Protein AF-A0A3P8UMI6-F1 (afdb_monomer_lite)

pLDDT: mean 83.31, std 20.4, range [35.06, 98.38]

Foldseek 3Di:
DDDDDDDDDDPDDDDPDDPDDDDPDPDPVVVVVDDDCPVVVVQVVLLVQQCPPDDCLNPDSVNVVVVSVVVVVCVVVVVVVVVVVVLVVLLVLLQVLQVVVPHGSVLLVVLCVQLVNPDDSVVLSVCSPPPVPVNNVSSVSSVLSVVLVVVCVPDPNPDRPDPSNDDDDDD

Sequence (171 aa):
MGNQQINNRSRCARIWDRHESSMVFLTLPCWIRSRGPDRYWKVQELLKHARHFRGRKNRCYSLAVRAVRRAFVYATRGRTLKKRNMRKLWITRIAAASREHGMTYPALIHNLIKSSVQLNRKVISQLAITEPRTFLSLTKLARARQQEGLQAALGDGKEPPGVFSRIVVKQ

Structure (mmCIF, N/CA/C/O backbone):
data_AF-A0A3P8UMI6-F1
#
_entry.id   AF-A0A3P8UMI6-F1
#
loop_
_atom_site.group_PDB
_atom_site.id
_atom_site.type_symbol
_atom_site.label_atom_id
_atom_site.label_alt_id
_atom_site.label_comp_id
_atom_site.label_asym_id
_atom_site.label_entity_id
_atom_site.label_seq_id
_atom_site.pdbx_PDB_ins_code
_atom_site.Cartn_x
_atom_site.Cartn_y
_atom_site.Cartn_z
_atom_site.occupancy
_atom_site.B_iso_or_equiv
_atom_site.auth_seq_id
_atom_site.auth_comp_id
_atom_site.auth_asym_id
_atom_site.auth_atom_id
_atom_site.pdbx_PDB_model_num
ATOM 1 N N . MET A 1 1 ? -8.330 -32.216 -74.631 1.00 36.28 1 MET A N 1
ATOM 2 C CA . MET A 1 1 ? -7.093 -32.608 -73.920 1.00 36.28 1 MET A CA 1
ATOM 3 C C . MET A 1 1 ? -6.577 -31.397 -73.162 1.00 36.28 1 MET A C 1
ATOM 5 O O . MET A 1 1 ? -6.586 -30.321 -73.738 1.00 36.28 1 MET A O 1
ATOM 9 N N . GLY A 1 2 ? -6.156 -31.566 -71.907 1.00 37.25 2 GLY A N 1
ATOM 10 C CA . GLY A 1 2 ? -5.458 -30.521 -71.145 1.00 37.25 2 GLY A CA 1
ATOM 11 C C . GLY A 1 2 ? -6.295 -29.839 -70.067 1.00 37.25 2 GLY A C 1
ATOM 12 O O . GLY A 1 2 ? -6.558 -28.647 -70.145 1.00 37.25 2 GLY A O 1
ATOM 13 N N . ASN A 1 3 ? -6.708 -30.620 -69.069 1.00 35.06 3 ASN A N 1
ATOM 14 C CA . ASN A 1 3 ? -7.315 -30.139 -67.834 1.00 35.06 3 ASN A CA 1
ATOM 15 C C . ASN A 1 3 ? -6.225 -29.567 -66.910 1.00 35.06 3 ASN A C 1
ATOM 17 O O . ASN A 1 3 ? -5.127 -30.122 -66.829 1.00 35.06 3 ASN A O 1
ATOM 21 N N . GLN A 1 4 ? -6.538 -28.481 -66.208 1.00 41.16 4 GLN A N 1
ATOM 22 C CA . GLN A 1 4 ? -5.705 -27.945 -65.136 1.00 41.16 4 GLN A CA 1
ATOM 23 C C . GLN A 1 4 ? -5.608 -28.955 -63.986 1.00 41.16 4 GLN A C 1
ATOM 25 O O . GLN A 1 4 ? -6.614 -29.539 -63.583 1.00 41.16 4 GLN A O 1
ATOM 30 N N . GLN A 1 5 ? -4.422 -29.085 -63.391 1.00 35.97 5 GLN A N 1
ATOM 31 C CA . GLN A 1 5 ? -4.286 -29.591 -62.030 1.00 35.97 5 GLN A CA 1
ATOM 32 C C . GLN A 1 5 ? -3.385 -28.685 -61.195 1.00 35.97 5 GLN A C 1
ATOM 34 O O . GLN A 1 5 ? -2.321 -28.224 -61.601 1.00 35.97 5 GLN A O 1
ATOM 39 N N . ILE A 1 6 ? -3.917 -28.431 -60.012 1.00 38.94 6 ILE A N 1
ATOM 40 C CA . ILE A 1 6 ? -3.445 -27.599 -58.923 1.00 38.94 6 ILE A CA 1
ATOM 41 C C . ILE A 1 6 ? -2.498 -28.419 -58.022 1.00 38.94 6 ILE A C 1
ATOM 43 O O . ILE A 1 6 ? -2.668 -29.624 -57.872 1.00 38.94 6 ILE A O 1
ATOM 47 N N . ASN A 1 7 ? -1.620 -27.689 -57.323 1.00 35.84 7 ASN A N 1
ATOM 48 C CA . ASN A 1 7 ? -1.076 -27.926 -55.975 1.00 35.84 7 ASN A CA 1
ATOM 49 C C . ASN A 1 7 ? 0.345 -28.487 -55.755 1.00 35.84 7 ASN A C 1
ATOM 51 O O . ASN A 1 7 ? 0.641 -29.655 -55.960 1.00 35.84 7 ASN A O 1
ATOM 55 N N . ASN A 1 8 ? 1.122 -27.618 -55.087 1.00 43.69 8 ASN A N 1
ATOM 56 C CA . ASN A 1 8 ? 1.872 -27.842 -53.846 1.00 43.69 8 ASN A CA 1
ATOM 57 C C . ASN A 1 8 ? 2.844 -29.026 -53.764 1.00 43.69 8 ASN A C 1
ATOM 59 O O . ASN A 1 8 ? 2.436 -30.155 -53.513 1.00 43.69 8 ASN A O 1
ATOM 63 N N . ARG A 1 9 ? 4.137 -28.699 -53.647 1.00 37.28 9 ARG A N 1
ATOM 64 C CA . ARG A 1 9 ? 4.967 -28.918 -52.439 1.00 37.28 9 ARG A CA 1
ATOM 65 C C . ARG A 1 9 ? 6.413 -28.515 -52.736 1.00 37.28 9 ARG A C 1
ATOM 67 O O . ARG A 1 9 ? 6.832 -28.535 -53.883 1.00 37.28 9 ARG A O 1
ATOM 74 N N . SER A 1 10 ? 7.164 -28.204 -51.677 1.00 37.56 10 SER A N 1
ATOM 75 C CA . SER A 1 10 ? 8.628 -28.008 -51.621 1.00 37.56 10 SER A CA 1
ATOM 76 C C . SER A 1 10 ? 9.208 -26.597 -51.855 1.00 37.56 10 SER A C 1
ATOM 78 O O . SER A 1 10 ? 10.184 -26.402 -52.568 1.00 37.56 10 SER A O 1
ATOM 80 N N . ARG A 1 11 ? 8.709 -25.601 -51.105 1.00 39.22 11 ARG A N 1
ATOM 81 C CA . ARG A 1 11 ? 9.565 -24.509 -50.584 1.00 39.22 11 ARG A CA 1
ATOM 82 C C . ARG A 1 11 ? 10.071 -24.872 -49.184 1.00 39.22 11 ARG A C 1
ATOM 84 O O . ARG A 1 11 ? 9.660 -24.289 -48.192 1.00 39.22 11 ARG A O 1
ATOM 91 N N . CYS A 1 12 ? 10.948 -25.863 -49.112 1.00 40.78 12 CYS A N 1
ATOM 92 C CA . CYS A 1 12 ? 11.802 -26.128 -47.958 1.00 40.78 12 CYS A CA 1
ATOM 93 C C . CYS A 1 12 ? 13.152 -26.581 -48.516 1.00 40.78 12 CYS A C 1
ATOM 95 O O . CYS A 1 12 ? 13.178 -27.351 -49.467 1.00 40.78 12 CYS A O 1
ATOM 97 N N . ALA A 1 13 ? 14.239 -26.095 -47.917 1.00 42.12 13 ALA A N 1
ATOM 98 C CA . ALA A 1 13 ? 15.636 -26.382 -48.257 1.00 42.12 13 ALA A CA 1
ATOM 99 C C . ALA A 1 13 ? 16.184 -25.698 -49.525 1.00 42.12 13 ALA A C 1
ATOM 101 O O . ALA A 1 13 ? 16.327 -26.317 -50.574 1.00 42.12 13 ALA A O 1
ATOM 102 N N . ARG A 1 14 ? 16.554 -24.411 -49.404 1.00 40.97 14 ARG A N 1
ATOM 103 C CA . ARG A 1 14 ? 17.726 -23.834 -50.103 1.00 40.97 14 ARG A 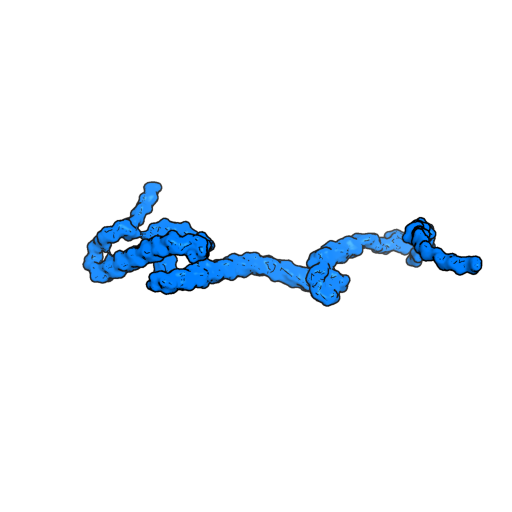CA 1
ATOM 104 C C . ARG A 1 14 ? 18.070 -22.418 -49.616 1.00 40.97 14 ARG A C 1
ATOM 106 O O . ARG A 1 14 ? 18.101 -21.479 -50.395 1.00 40.97 14 ARG A O 1
ATOM 113 N N . ILE A 1 15 ? 18.298 -22.237 -48.314 1.00 40.66 15 ILE A N 1
ATOM 114 C CA . ILE A 1 15 ? 18.941 -21.014 -47.786 1.00 40.66 15 ILE A CA 1
ATOM 115 C C . ILE A 1 15 ? 19.819 -21.397 -46.589 1.00 40.66 15 ILE A C 1
ATOM 117 O O . ILE A 1 15 ? 19.571 -20.959 -45.478 1.00 40.66 15 ILE A O 1
ATOM 121 N N . TRP A 1 16 ? 20.796 -22.274 -46.806 1.00 42.22 16 TRP A N 1
ATOM 122 C CA . TRP A 1 16 ? 21.961 -22.448 -45.931 1.00 42.22 16 TRP A CA 1
ATOM 123 C C . TRP A 1 16 ? 23.079 -23.039 -46.783 1.00 42.22 16 TRP A C 1
ATOM 125 O O . TRP A 1 16 ? 23.267 -24.242 -46.794 1.00 42.22 16 TRP A O 1
ATOM 135 N N . ASP A 1 17 ? 23.704 -22.185 -47.592 1.00 42.91 17 ASP A N 1
ATOM 136 C CA . ASP A 1 17 ? 25.112 -22.311 -47.981 1.00 42.91 17 ASP A CA 1
ATOM 137 C C . ASP A 1 17 ? 25.517 -21.074 -48.784 1.00 42.91 17 ASP A C 1
ATOM 139 O O . ASP A 1 17 ? 25.374 -20.979 -50.003 1.00 42.91 17 ASP A O 1
ATOM 143 N N . ARG A 1 18 ? 25.964 -20.059 -48.047 1.00 37.19 18 ARG A N 1
ATOM 144 C CA . ARG A 1 18 ? 26.841 -19.009 -48.568 1.00 37.19 18 ARG A CA 1
ATOM 145 C C . ARG A 1 18 ? 27.688 -18.501 -47.415 1.00 37.19 18 ARG A C 1
ATOM 147 O O . ARG A 1 18 ? 27.505 -17.400 -46.904 1.00 37.19 18 ARG A O 1
ATOM 154 N N . HIS A 1 19 ? 28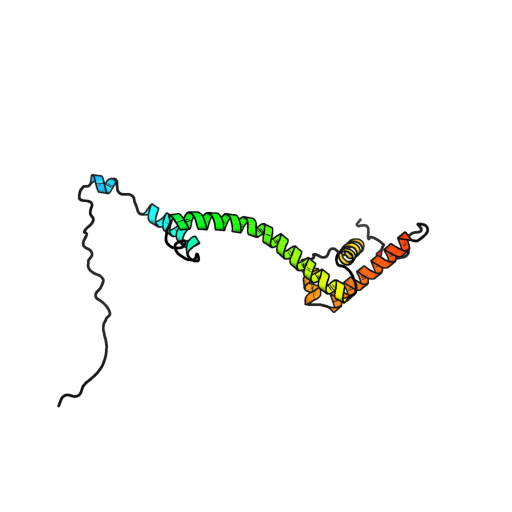.557 -19.389 -46.956 1.00 48.81 19 HIS A N 1
ATOM 155 C CA . HIS A 1 19 ? 29.607 -19.084 -46.006 1.00 48.81 19 HIS A CA 1
ATOM 156 C C . HIS A 1 19 ? 30.840 -18.655 -46.808 1.00 48.81 19 HIS A C 1
ATOM 158 O O . HIS A 1 19 ? 31.745 -19.444 -47.027 1.00 48.81 19 HIS A O 1
ATOM 164 N N . GLU A 1 20 ? 30.860 -17.412 -47.290 1.00 41.72 20 GLU A N 1
ATOM 165 C CA . GLU A 1 20 ? 32.070 -16.822 -47.872 1.00 41.72 20 GLU A CA 1
ATOM 166 C C . GLU A 1 20 ? 32.122 -15.326 -47.555 1.00 41.72 20 GLU A C 1
ATOM 168 O O . GLU A 1 20 ? 31.503 -14.472 -48.184 1.00 41.72 20 GLU A O 1
ATOM 173 N N . SER A 1 21 ? 32.800 -15.067 -46.439 1.00 48.53 21 SER A N 1
ATOM 174 C CA . SER A 1 21 ? 33.667 -13.930 -46.154 1.00 48.53 21 SER A CA 1
ATOM 175 C C . SER A 1 21 ? 33.694 -12.783 -47.170 1.00 48.53 21 SER A C 1
ATOM 177 O O . SER A 1 21 ? 34.419 -12.815 -48.156 1.00 48.53 21 SER A O 1
ATOM 179 N N . SER A 1 22 ? 33.076 -11.665 -46.795 1.00 39.53 22 SER A N 1
ATOM 180 C CA . SER A 1 22 ? 33.559 -10.335 -47.177 1.00 39.53 22 SER A CA 1
ATOM 181 C C . SER A 1 22 ? 33.610 -9.448 -45.929 1.00 39.53 22 SER A C 1
ATOM 183 O O . SER A 1 22 ? 32.806 -8.534 -45.736 1.00 39.53 22 SER A O 1
ATOM 185 N N . MET A 1 23 ? 34.526 -9.783 -45.016 1.00 45.00 23 MET A N 1
ATOM 186 C CA . MET A 1 23 ? 34.888 -8.930 -43.884 1.00 45.00 23 MET A CA 1
ATOM 187 C C . MET A 1 23 ? 35.864 -7.857 -44.363 1.00 45.00 23 MET A C 1
ATOM 189 O O . MET A 1 23 ? 36.957 -8.148 -44.838 1.00 45.00 23 MET A O 1
ATOM 193 N N . VAL A 1 24 ? 35.468 -6.600 -44.192 1.00 54.56 24 VAL A N 1
ATOM 194 C CA . VAL A 1 24 ? 36.292 -5.405 -44.394 1.00 54.56 24 VAL A CA 1
ATOM 195 C C . VAL A 1 24 ? 37.361 -5.332 -43.289 1.00 54.56 24 VAL A C 1
ATOM 197 O O . VAL A 1 24 ? 37.225 -4.557 -42.352 1.00 54.56 24 VAL A O 1
ATOM 200 N N . PHE A 1 25 ? 38.388 -6.184 -43.344 1.00 47.31 25 PHE A N 1
ATOM 201 C CA . PHE A 1 25 ? 39.564 -6.166 -42.458 1.00 47.31 25 PHE A CA 1
ATOM 202 C C . PHE A 1 25 ? 40.757 -6.799 -43.194 1.00 47.31 25 PHE A C 1
ATOM 204 O O . PHE A 1 25 ? 41.047 -7.977 -43.037 1.00 47.31 25 PHE A O 1
ATOM 211 N N . LEU A 1 26 ? 41.438 -6.025 -44.041 1.00 59.16 26 LEU A N 1
ATOM 212 C CA . LEU A 1 26 ? 42.460 -6.551 -44.960 1.00 59.16 26 LEU A CA 1
ATOM 213 C C . LEU A 1 26 ? 43.888 -6.626 -44.368 1.00 59.16 26 LEU A C 1
ATOM 215 O O . LEU A 1 26 ? 44.824 -6.916 -45.103 1.00 59.16 26 LEU A O 1
ATOM 219 N N . THR A 1 27 ? 44.099 -6.396 -43.060 1.00 61.12 27 THR A N 1
ATOM 220 C CA . THR A 1 27 ? 45.427 -6.541 -42.416 1.00 61.12 27 THR A CA 1
ATOM 221 C C . THR A 1 27 ? 45.357 -7.156 -41.001 1.00 61.12 27 THR A C 1
ATOM 223 O O . THR A 1 27 ? 44.510 -6.777 -40.186 1.00 61.12 27 THR A O 1
ATOM 226 N N . LEU A 1 28 ? 46.283 -8.082 -40.681 1.00 62.94 28 LEU A N 1
ATOM 227 C CA . LEU A 1 28 ? 46.437 -8.764 -39.371 1.00 62.94 28 LEU A CA 1
ATOM 228 C C . LEU A 1 28 ? 46.419 -7.814 -38.144 1.00 62.94 28 LEU A C 1
ATOM 230 O O . LEU A 1 28 ? 45.756 -8.129 -37.152 1.00 62.94 28 LEU A O 1
ATOM 234 N N . PRO A 1 29 ? 47.063 -6.627 -38.187 1.00 67.62 29 PRO A N 1
ATOM 235 C CA . PRO A 1 29 ? 47.030 -5.659 -37.089 1.00 67.62 29 PRO A CA 1
ATOM 236 C C . PRO A 1 29 ? 45.630 -5.098 -36.799 1.00 67.62 29 PRO A C 1
ATOM 238 O O . PRO A 1 29 ? 45.311 -4.794 -35.649 1.00 67.62 29 PRO A O 1
ATOM 241 N N . CYS A 1 30 ? 44.771 -4.969 -37.817 1.00 61.47 30 CYS A N 1
ATOM 242 C CA . CYS A 1 30 ? 43.401 -4.490 -37.629 1.00 61.47 30 CYS A CA 1
ATOM 243 C C . CYS A 1 30 ? 42.492 -5.573 -37.019 1.00 61.47 30 CYS A C 1
ATOM 245 O O . CYS A 1 30 ? 41.607 -5.240 -36.231 1.00 61.47 30 CYS A O 1
ATOM 247 N N . TRP A 1 31 ? 42.741 -6.856 -37.308 1.00 58.28 31 TRP A N 1
ATOM 248 C CA . TRP A 1 31 ? 42.029 -7.977 -36.680 1.00 58.28 31 TRP A CA 1
ATOM 249 C C . TRP A 1 31 ? 42.364 -8.102 -35.185 1.00 58.28 31 TRP A C 1
ATOM 251 O O . TRP A 1 31 ? 41.452 -8.180 -34.360 1.00 58.28 31 TRP A O 1
ATOM 261 N N . ILE A 1 32 ? 43.645 -7.966 -34.818 1.00 70.06 32 ILE A N 1
ATOM 262 C CA . ILE A 1 32 ? 44.116 -7.962 -33.417 1.00 70.06 32 ILE A CA 1
ATOM 263 C C . ILE A 1 32 ? 43.537 -6.776 -32.616 1.00 70.06 32 ILE A C 1
ATOM 265 O O . ILE A 1 32 ? 43.337 -6.876 -31.407 1.00 70.06 32 ILE A O 1
ATOM 269 N N . ARG A 1 33 ? 43.203 -5.655 -33.275 1.00 68.75 33 ARG A N 1
ATOM 270 C CA . ARG A 1 33 ? 42.624 -4.452 -32.640 1.00 68.75 33 ARG A CA 1
ATOM 271 C C . ARG A 1 33 ? 41.089 -4.390 -32.688 1.00 68.75 33 ARG A C 1
ATOM 273 O O . ARG A 1 33 ? 40.501 -3.384 -32.275 1.00 68.75 33 ARG A O 1
ATOM 280 N N . SER A 1 34 ? 40.424 -5.416 -33.217 1.00 69.44 34 SER A N 1
ATOM 281 C CA . SER A 1 34 ? 38.967 -5.426 -33.365 1.00 69.44 34 SER A CA 1
ATOM 282 C C . SER A 1 34 ? 38.264 -5.551 -32.002 1.00 69.44 34 SER A C 1
ATOM 284 O O . SER A 1 34 ? 38.669 -6.305 -31.121 1.00 69.44 34 SER A O 1
ATOM 286 N N . ARG A 1 35 ? 37.207 -4.757 -31.779 1.00 69.38 35 ARG A N 1
ATOM 287 C CA . ARG A 1 35 ? 36.401 -4.840 -30.548 1.00 69.38 35 ARG A CA 1
ATOM 288 C C . ARG A 1 35 ? 35.490 -6.070 -30.640 1.00 69.38 35 ARG A C 1
ATOM 290 O O . ARG A 1 35 ? 34.679 -6.132 -31.559 1.00 69.38 35 ARG A O 1
ATOM 297 N N . GLY A 1 36 ? 35.603 -7.000 -29.689 1.00 80.50 36 GLY A N 1
ATOM 298 C CA . GLY A 1 36 ? 34.791 -8.223 -29.619 1.00 80.50 36 GLY A CA 1
ATOM 299 C C . GLY A 1 36 ? 33.285 -7.997 -29.365 1.00 80.50 36 GLY A C 1
ATOM 300 O O . GLY A 1 36 ? 32.825 -6.855 -29.222 1.00 80.50 36 GLY A O 1
ATOM 301 N N . PRO A 1 37 ? 32.486 -9.081 -29.272 1.00 87.06 37 PRO A N 1
ATOM 302 C CA . PRO A 1 37 ? 31.025 -9.021 -29.160 1.00 87.06 37 PRO A CA 1
ATOM 303 C C . PRO A 1 37 ? 30.515 -8.542 -27.788 1.00 87.06 37 PRO A C 1
ATOM 305 O O . PRO A 1 37 ? 29.309 -8.377 -27.607 1.00 87.06 37 PRO A O 1
ATOM 308 N N . ASP A 1 38 ? 31.387 -8.260 -26.820 1.00 89.38 38 ASP A N 1
ATOM 309 C CA . ASP A 1 38 ? 31.014 -7.880 -25.446 1.00 89.38 38 ASP A CA 1
ATOM 310 C C . ASP A 1 38 ? 30.053 -6.689 -25.384 1.00 89.38 38 ASP A C 1
ATOM 312 O O . ASP A 1 38 ? 29.141 -6.632 -24.555 1.00 89.38 38 ASP A O 1
ATOM 316 N N . ARG A 1 39 ? 30.227 -5.719 -26.291 1.00 90.19 39 ARG A N 1
ATOM 317 C CA . ARG A 1 39 ? 29.326 -4.564 -26.391 1.00 90.19 39 ARG A CA 1
ATOM 318 C C . ARG A 1 39 ? 27.908 -4.994 -26.758 1.00 90.19 39 ARG A C 1
ATOM 320 O O . ARG A 1 39 ? 26.959 -4.443 -26.206 1.00 90.19 39 ARG A O 1
ATOM 327 N N . TYR A 1 40 ? 27.769 -5.938 -27.685 1.00 91.88 40 TYR A N 1
ATOM 328 C CA . TYR A 1 40 ? 26.470 -6.421 -28.142 1.00 91.88 40 TYR A CA 1
ATOM 329 C C . TYR A 1 40 ? 25.693 -7.052 -26.983 1.00 91.88 40 TYR A C 1
ATOM 331 O O . TYR A 1 40 ? 24.551 -6.666 -26.733 1.00 91.88 40 TYR A O 1
ATOM 339 N N . TRP A 1 41 ? 26.337 -7.927 -26.206 1.00 95.25 41 TRP A N 1
ATOM 340 C CA . TRP A 1 41 ? 25.710 -8.583 -25.056 1.00 95.25 41 TRP A CA 1
ATOM 341 C C . TRP A 1 41 ? 25.281 -7.592 -23.966 1.00 95.25 41 TRP A C 1
ATOM 343 O O . TRP A 1 41 ? 24.152 -7.685 -23.485 1.00 95.25 41 TRP A O 1
ATOM 353 N N . LYS A 1 42 ? 26.108 -6.580 -23.654 1.00 94.81 42 LYS A N 1
ATOM 354 C CA . LYS A 1 42 ? 25.758 -5.500 -22.703 1.00 94.81 42 LYS A CA 1
ATOM 355 C C . LYS A 1 42 ? 24.556 -4.672 -23.168 1.00 94.81 42 LYS A C 1
ATOM 357 O O . LYS A 1 42 ? 23.677 -4.329 -22.377 1.00 94.81 42 LYS A O 1
ATOM 362 N N . VAL A 1 43 ? 24.498 -4.344 -24.461 1.00 95.81 43 VAL A N 1
ATOM 363 C CA . VAL A 1 43 ? 23.350 -3.635 -25.049 1.00 95.81 43 VAL A CA 1
ATOM 364 C C . VAL A 1 43 ? 22.098 -4.508 -24.980 1.00 95.81 43 VAL A C 1
ATOM 366 O O . VAL A 1 43 ? 21.039 -4.023 -24.580 1.00 95.81 43 VAL A O 1
ATOM 369 N N . GLN A 1 44 ? 22.219 -5.792 -25.315 1.00 96.38 44 GLN A N 1
ATOM 370 C CA . GLN A 1 44 ? 21.099 -6.724 -25.323 1.00 96.38 44 GLN A CA 1
ATOM 371 C C . GLN A 1 44 ? 20.552 -6.979 -23.916 1.00 96.38 44 GLN A C 1
ATOM 373 O O . GLN A 1 44 ? 19.337 -7.014 -23.739 1.00 96.38 44 GLN A O 1
ATOM 378 N N . GLU A 1 45 ? 21.412 -7.093 -22.903 1.00 97.06 45 GLU A N 1
ATOM 379 C CA . GLU A 1 45 ? 21.010 -7.179 -21.494 1.00 97.06 45 GLU A CA 1
ATOM 380 C C . GLU A 1 45 ? 20.148 -5.980 -21.079 1.00 97.06 45 GLU A C 1
ATOM 382 O O . GLU A 1 45 ? 19.048 -6.147 -20.549 1.00 97.06 45 GLU A O 1
ATOM 387 N N . LEU A 1 46 ? 20.582 -4.764 -21.411 1.00 96.94 46 LEU A N 1
ATOM 388 C CA . LEU A 1 46 ? 19.816 -3.560 -21.101 1.00 96.94 46 LEU A CA 1
ATOM 389 C C . LEU A 1 46 ? 18.487 -3.503 -21.870 1.00 96.94 46 LEU A C 1
ATOM 391 O O . LEU A 1 46 ? 17.455 -3.119 -21.310 1.00 96.94 46 LEU A O 1
ATOM 395 N N . LEU A 1 47 ? 18.487 -3.899 -23.146 1.00 97.00 47 LEU A N 1
ATOM 396 C CA . LEU A 1 47 ? 17.280 -3.923 -23.973 1.00 97.00 47 LEU A CA 1
ATOM 397 C C . LEU A 1 47 ? 16.268 -4.983 -23.514 1.00 97.00 47 LEU A C 1
ATOM 399 O O . LEU A 1 47 ? 15.066 -4.742 -23.652 1.00 97.00 47 LEU A O 1
ATOM 403 N N . LYS A 1 48 ? 16.701 -6.085 -22.880 1.00 97.38 48 LYS A N 1
ATOM 404 C CA . LYS A 1 48 ? 15.785 -7.050 -22.235 1.00 97.38 48 LYS A CA 1
ATOM 405 C C . LYS A 1 48 ? 14.887 -6.354 -21.209 1.00 97.38 48 LYS A C 1
ATOM 407 O O . LYS A 1 48 ? 13.678 -6.572 -21.217 1.00 97.38 48 LYS A O 1
ATOM 412 N N . HIS A 1 49 ? 15.438 -5.453 -20.393 1.00 97.00 49 HIS A N 1
ATOM 413 C CA . HIS A 1 49 ? 14.655 -4.669 -19.429 1.00 97.00 49 HIS A CA 1
ATOM 414 C C . HIS A 1 49 ? 13.767 -3.601 -20.085 1.00 97.00 49 HIS A C 1
ATOM 416 O O . HIS A 1 49 ? 12.734 -3.227 -19.530 1.00 97.00 49 HIS A O 1
ATOM 422 N N . ALA A 1 50 ? 14.151 -3.104 -21.262 1.00 97.50 50 ALA A N 1
ATOM 423 C CA . ALA A 1 50 ? 13.447 -2.038 -21.971 1.00 97.50 50 ALA A CA 1
ATOM 424 C C . ALA A 1 50 ? 12.373 -2.531 -22.959 1.00 97.50 50 ALA A C 1
ATOM 426 O O . ALA A 1 50 ? 11.648 -1.706 -23.519 1.00 97.50 50 ALA A O 1
ATOM 427 N N . ARG A 1 51 ? 12.248 -3.847 -23.184 1.00 96.25 51 ARG A N 1
ATOM 428 C CA . ARG A 1 51 ? 11.410 -4.449 -24.240 1.00 96.25 51 ARG A CA 1
ATOM 429 C C . ARG A 1 51 ? 9.955 -3.966 -24.232 1.00 96.25 51 ARG A C 1
ATOM 431 O O . ARG A 1 51 ? 9.391 -3.702 -25.290 1.00 96.25 51 ARG A O 1
ATOM 438 N N . HIS A 1 52 ? 9.368 -3.805 -23.048 1.00 96.94 52 HIS A N 1
ATOM 439 C CA . HIS A 1 52 ? 7.971 -3.386 -22.879 1.00 96.94 52 HIS A CA 1
ATOM 440 C C . HIS A 1 52 ? 7.766 -1.863 -22.936 1.00 96.94 52 HIS A C 1
ATOM 442 O O . HIS A 1 52 ? 6.641 -1.384 -22.795 1.00 96.94 52 HIS A O 1
ATOM 448 N N . PHE A 1 53 ? 8.825 -1.068 -23.121 1.00 97.50 53 PHE A N 1
ATOM 449 C CA . PHE A 1 53 ? 8.681 0.379 -23.243 1.00 97.50 53 PHE A CA 1
ATOM 450 C C . PHE A 1 53 ? 8.083 0.786 -24.589 1.00 97.50 53 PHE A C 1
ATOM 452 O O . PHE A 1 53 ? 8.321 0.183 -25.632 1.00 97.50 53 PHE A O 1
ATOM 459 N N . ARG A 1 54 ? 7.325 1.882 -24.573 1.00 97.06 54 ARG A N 1
ATOM 460 C CA . ARG A 1 54 ? 6.695 2.441 -25.771 1.00 97.06 54 ARG A CA 1
ATOM 461 C C . ARG A 1 54 ? 7.694 3.250 -26.615 1.00 97.06 54 ARG A C 1
ATOM 463 O O . ARG A 1 54 ? 8.542 3.976 -26.085 1.00 97.06 54 ARG A O 1
ATOM 470 N N . GLY A 1 55 ? 7.535 3.196 -27.939 1.00 96.88 55 GLY A N 1
ATOM 471 C CA . GLY A 1 55 ? 8.216 4.078 -28.894 1.00 96.88 55 GLY A CA 1
ATOM 472 C C . GLY A 1 55 ? 9.635 3.633 -29.255 1.00 96.88 55 GLY A C 1
ATOM 473 O O . GLY A 1 55 ? 9.848 2.485 -29.629 1.00 96.88 55 GLY A O 1
ATOM 474 N N . ARG A 1 56 ? 10.604 4.560 -29.204 1.00 97.19 56 ARG A N 1
ATOM 475 C CA . ARG A 1 56 ? 12.031 4.289 -29.493 1.00 97.19 56 ARG A CA 1
ATOM 476 C C . ARG A 1 56 ? 12.824 3.824 -28.264 1.00 97.19 56 ARG A C 1
ATOM 478 O O . ARG A 1 56 ? 13.952 3.362 -28.398 1.00 97.19 56 ARG A O 1
ATOM 485 N N . LYS A 1 57 ? 12.242 3.920 -27.064 1.00 97.25 57 LYS A N 1
ATOM 486 C CA . LYS A 1 57 ? 12.896 3.570 -25.788 1.00 97.25 57 LYS A CA 1
ATOM 487 C C . LYS A 1 57 ? 13.145 2.066 -25.619 1.00 97.25 57 LYS A C 1
ATOM 489 O O . LYS A 1 57 ? 13.951 1.706 -24.776 1.00 97.25 57 LYS A O 1
ATOM 494 N N . ASN A 1 58 ? 12.474 1.218 -26.402 1.00 96.25 58 ASN A N 1
ATOM 495 C CA . ASN A 1 58 ? 12.670 -0.236 -26.416 1.00 96.25 58 ASN A CA 1
ATOM 496 C C . ASN A 1 58 ? 13.698 -0.722 -27.453 1.00 96.25 58 ASN A C 1
ATOM 498 O O . ASN A 1 58 ? 14.005 -1.907 -27.479 1.00 96.25 58 ASN A O 1
ATOM 502 N N . ARG A 1 59 ? 14.196 0.170 -28.321 1.00 94.44 59 ARG A N 1
ATOM 503 C CA . ARG A 1 59 ? 15.081 -0.164 -29.452 1.00 94.44 59 ARG A CA 1
ATOM 504 C C . ARG A 1 59 ? 16.395 0.613 -29.415 1.00 94.44 59 ARG A C 1
ATOM 506 O O . ARG A 1 59 ? 17.459 0.042 -29.606 1.00 94.44 59 ARG A O 1
ATOM 513 N N . CYS A 1 60 ? 16.348 1.918 -29.145 1.00 96.88 60 CYS A N 1
ATOM 514 C CA . CYS A 1 60 ? 17.535 2.771 -29.140 1.00 96.88 60 CYS A CA 1
ATOM 515 C C . CYS A 1 60 ? 18.241 2.729 -27.775 1.00 96.88 60 CYS A C 1
ATOM 517 O O . CYS A 1 60 ? 17.691 3.230 -26.790 1.00 96.88 60 CYS A O 1
ATOM 519 N N . TYR A 1 61 ? 19.480 2.223 -27.728 1.00 96.31 61 TYR A N 1
ATOM 520 C CA . TYR A 1 61 ? 20.268 2.060 -26.494 1.00 96.31 61 TYR A CA 1
ATOM 521 C C . TYR A 1 61 ? 20.350 3.339 -25.641 1.00 96.31 61 TYR A C 1
ATOM 523 O O . TYR A 1 61 ? 20.005 3.318 -24.461 1.00 96.31 61 TYR A O 1
ATOM 531 N N . SER A 1 62 ? 20.702 4.486 -26.233 1.00 97.00 62 SER A N 1
ATOM 532 C CA . SER A 1 62 ? 20.853 5.757 -25.501 1.00 97.00 62 SER A CA 1
ATOM 533 C C . SER A 1 62 ? 19.565 6.215 -24.804 1.00 97.00 62 SER A C 1
ATOM 535 O O . SER A 1 62 ? 19.606 6.791 -23.715 1.00 97.00 62 SER A O 1
ATOM 537 N N . LEU A 1 63 ? 18.404 5.946 -25.412 1.00 97.50 63 LEU A N 1
ATOM 538 C CA . LEU A 1 63 ? 17.098 6.256 -24.825 1.00 97.50 63 LEU A CA 1
ATOM 539 C C . LEU A 1 63 ? 16.686 5.203 -23.791 1.00 97.50 63 LEU A C 1
ATOM 541 O O . LEU A 1 63 ? 16.143 5.561 -22.742 1.00 97.50 63 LEU A O 1
ATOM 545 N N . ALA A 1 64 ? 16.968 3.929 -24.072 1.00 98.00 64 ALA A N 1
ATOM 546 C CA . ALA A 1 64 ? 16.700 2.809 -23.182 1.00 98.00 64 ALA A CA 1
ATOM 547 C C . ALA A 1 64 ? 17.433 2.978 -21.846 1.00 98.00 64 ALA A C 1
ATOM 549 O O . ALA A 1 64 ? 16.796 2.900 -20.801 1.00 98.00 64 ALA A O 1
ATOM 550 N N . VAL A 1 65 ? 18.725 3.330 -21.857 1.00 97.94 65 VAL A N 1
ATOM 551 C CA . VAL A 1 65 ? 19.528 3.555 -20.638 1.00 97.94 65 VAL A CA 1
ATOM 552 C C . VAL A 1 65 ? 18.860 4.577 -19.714 1.00 97.94 65 VAL A C 1
ATOM 554 O O . VAL A 1 65 ? 18.680 4.333 -18.518 1.00 97.94 65 VAL A O 1
ATOM 557 N N . ARG A 1 66 ? 18.440 5.720 -20.272 1.00 97.81 66 ARG A N 1
ATOM 558 C CA . ARG A 1 66 ? 17.771 6.789 -19.512 1.00 97.81 66 ARG A CA 1
ATOM 559 C C . ARG A 1 66 ? 16.425 6.319 -18.952 1.00 97.81 66 ARG A C 1
ATOM 561 O O . ARG A 1 66 ? 16.089 6.648 -17.815 1.00 97.81 66 ARG A O 1
ATOM 568 N N . ALA A 1 67 ? 15.658 5.560 -19.736 1.00 98.00 67 ALA A N 1
ATOM 569 C CA . ALA A 1 67 ? 14.347 5.052 -19.340 1.00 98.00 67 ALA A CA 1
ATOM 570 C C . ALA A 1 67 ? 14.441 3.966 -18.256 1.00 98.00 67 ALA A C 1
ATOM 572 O O . ALA A 1 67 ? 13.763 4.076 -17.236 1.00 98.00 67 ALA A O 1
ATOM 573 N N . VAL A 1 68 ? 15.317 2.974 -18.439 1.00 98.06 68 VAL A N 1
ATOM 574 C CA . VAL A 1 68 ? 15.558 1.879 -17.486 1.00 98.06 68 VAL A CA 1
ATOM 575 C C . VAL A 1 68 ? 16.033 2.437 -16.146 1.00 98.06 68 VAL A C 1
ATOM 577 O O . VAL A 1 68 ? 15.465 2.101 -15.108 1.00 98.06 68 VAL A O 1
ATOM 580 N N . ARG A 1 69 ? 16.989 3.378 -16.153 1.00 97.75 69 ARG A N 1
ATOM 581 C CA . ARG A 1 69 ? 17.469 4.022 -14.920 1.00 97.75 69 ARG A CA 1
ATOM 582 C C . ARG A 1 69 ? 16.330 4.696 -14.147 1.00 97.75 69 ARG A C 1
ATOM 584 O O . ARG A 1 69 ? 16.206 4.501 -12.940 1.00 97.75 69 ARG A O 1
ATOM 591 N N . ARG A 1 70 ? 15.467 5.455 -14.835 1.00 98.00 70 ARG A N 1
ATOM 592 C CA . ARG A 1 70 ? 14.286 6.086 -14.213 1.00 98.00 70 ARG A CA 1
ATOM 593 C C . ARG A 1 70 ? 13.305 5.042 -13.677 1.00 98.00 70 ARG A C 1
ATOM 595 O O . ARG A 1 70 ? 12.819 5.191 -12.559 1.00 98.00 70 ARG A O 1
ATOM 602 N N . ALA A 1 71 ? 13.048 3.980 -14.439 1.00 97.69 71 ALA A N 1
ATOM 603 C CA . ALA A 1 71 ? 12.157 2.901 -14.029 1.00 97.69 71 ALA A CA 1
ATOM 604 C C . ALA A 1 71 ? 12.645 2.205 -12.749 1.00 97.69 71 ALA A C 1
ATOM 606 O O . ALA A 1 71 ? 11.841 1.967 -11.853 1.00 97.69 71 ALA A O 1
ATOM 607 N N . PHE A 1 72 ? 13.949 1.957 -12.603 1.00 98.06 72 PHE A N 1
ATOM 608 C CA . PHE A 1 72 ? 14.508 1.361 -11.385 1.00 98.06 72 PHE A CA 1
ATOM 609 C C . PHE A 1 72 ? 14.398 2.277 -10.163 1.00 98.06 72 PHE A C 1
ATOM 611 O O . PHE A 1 72 ? 14.007 1.815 -9.088 1.00 98.06 72 PHE A O 1
ATOM 618 N N . VAL A 1 73 ? 14.638 3.582 -10.321 1.00 98.31 73 VAL A N 1
ATOM 619 C CA . VAL A 1 73 ? 14.407 4.555 -9.237 1.00 98.31 73 VAL A CA 1
ATOM 620 C C . VAL A 1 73 ? 12.934 4.555 -8.816 1.00 98.31 73 VAL A C 1
ATOM 622 O O . VAL A 1 73 ? 12.629 4.508 -7.619 1.00 98.31 73 VAL A O 1
ATOM 625 N N . TYR A 1 74 ? 12.007 4.552 -9.778 1.00 98.19 74 TYR A N 1
ATOM 626 C CA . TYR A 1 74 ? 10.576 4.476 -9.483 1.00 98.19 74 TYR A CA 1
ATOM 627 C C . TYR A 1 74 ? 10.161 3.144 -8.869 1.00 98.19 74 TYR A C 1
ATOM 629 O O . TYR A 1 74 ? 9.335 3.156 -7.963 1.00 98.19 74 TYR A O 1
ATOM 637 N N . ALA A 1 75 ? 10.740 2.018 -9.282 1.00 98.00 75 ALA A N 1
ATOM 638 C CA . ALA 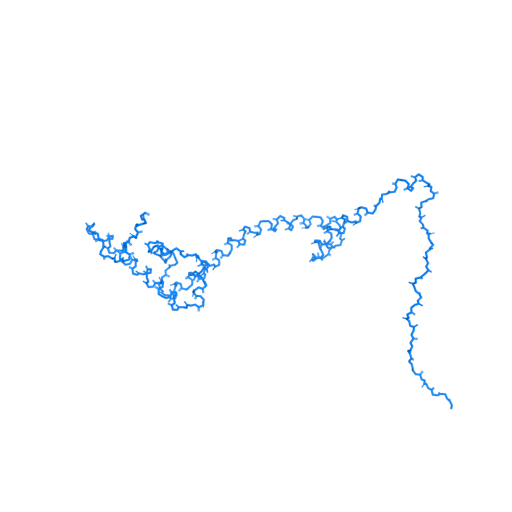A 1 75 ? 10.460 0.718 -8.681 1.00 98.00 75 ALA A CA 1
ATOM 639 C C . ALA A 1 75 ? 10.835 0.714 -7.193 1.00 98.00 75 ALA A C 1
ATOM 641 O O . ALA A 1 75 ? 10.030 0.317 -6.348 1.00 98.00 75 ALA A O 1
ATOM 642 N N . THR A 1 76 ? 12.013 1.242 -6.850 1.00 97.75 76 THR A N 1
ATOM 643 C CA . THR A 1 76 ? 12.467 1.341 -5.456 1.00 97.75 76 THR A CA 1
ATOM 644 C C . THR A 1 76 ? 11.582 2.264 -4.627 1.00 97.75 76 THR A C 1
ATOM 646 O O . THR A 1 76 ? 11.100 1.853 -3.569 1.00 97.75 76 THR A O 1
ATOM 649 N N . ARG A 1 77 ? 11.264 3.463 -5.130 1.00 98.25 77 ARG A N 1
ATOM 650 C CA . ARG A 1 77 ? 10.317 4.378 -4.462 1.00 98.25 77 ARG A CA 1
ATOM 651 C C . ARG A 1 77 ? 8.912 3.767 -4.349 1.00 98.25 77 ARG A C 1
ATOM 653 O O . ARG A 1 77 ? 8.251 3.894 -3.317 1.00 98.25 77 ARG A O 1
ATOM 660 N N . GLY A 1 78 ? 8.480 3.053 -5.384 1.00 98.38 78 GLY A N 1
ATOM 661 C CA . GLY A 1 78 ? 7.182 2.397 -5.502 1.00 98.38 78 GLY A CA 1
ATOM 662 C C . GLY A 1 78 ? 6.939 1.333 -4.435 1.00 98.38 78 GLY A C 1
ATOM 663 O O . GLY A 1 78 ? 5.820 1.234 -3.937 1.00 98.38 78 GLY A O 1
ATOM 664 N N . ARG A 1 79 ? 7.971 0.597 -3.992 1.00 97.62 79 ARG A N 1
ATOM 665 C CA . ARG A 1 79 ? 7.848 -0.377 -2.885 1.00 97.62 79 ARG A CA 1
ATOM 666 C C . ARG A 1 79 ? 7.384 0.290 -1.585 1.00 97.62 79 ARG A C 1
ATOM 668 O O . ARG A 1 79 ? 6.487 -0.224 -0.916 1.00 97.62 79 ARG A O 1
ATOM 675 N N . THR A 1 80 ? 7.939 1.454 -1.254 1.00 96.88 80 THR A N 1
ATOM 676 C CA . THR A 1 80 ? 7.554 2.225 -0.059 1.00 96.88 80 THR A CA 1
ATOM 677 C C . THR A 1 80 ? 6.177 2.864 -0.225 1.00 96.88 80 THR A C 1
ATOM 679 O O . THR A 1 80 ? 5.351 2.809 0.690 1.00 96.88 80 THR A O 1
ATOM 682 N N . LEU A 1 81 ? 5.887 3.419 -1.406 1.00 98.12 81 LEU A N 1
ATOM 683 C CA . LEU A 1 81 ? 4.578 4.008 -1.705 1.00 98.12 81 LEU A CA 1
ATOM 684 C C . LEU A 1 81 ? 3.453 2.967 -1.682 1.00 98.12 81 LEU A C 1
ATOM 686 O O . LEU A 1 81 ? 2.397 3.249 -1.123 1.00 98.12 81 LEU A O 1
ATOM 690 N N . LYS A 1 82 ? 3.684 1.744 -2.179 1.00 98.19 82 LYS A N 1
ATOM 691 C CA . LYS A 1 82 ? 2.709 0.642 -2.126 1.00 98.19 82 LYS A CA 1
ATOM 692 C C . LYS A 1 82 ? 2.263 0.366 -0.691 1.00 98.19 82 LYS A C 1
ATOM 694 O O . LYS A 1 82 ? 1.065 0.281 -0.441 1.00 98.19 82 LYS A O 1
ATOM 699 N N . LYS A 1 83 ? 3.194 0.310 0.270 1.00 96.88 83 LYS A N 1
ATOM 700 C CA . LYS A 1 83 ? 2.867 0.115 1.697 1.00 96.88 83 LYS A CA 1
ATOM 701 C C . LYS A 1 83 ? 1.962 1.236 2.234 1.00 96.88 83 LYS A C 1
ATOM 703 O O . LYS A 1 83 ? 0.982 0.959 2.923 1.00 96.88 83 LYS A O 1
ATOM 708 N N . ARG A 1 84 ? 2.246 2.496 1.877 1.00 97.88 84 ARG A N 1
ATOM 709 C CA . ARG A 1 84 ? 1.432 3.664 2.273 1.00 97.88 84 ARG A CA 1
ATOM 710 C C . ARG A 1 84 ? 0.047 3.644 1.623 1.00 97.88 84 ARG A C 1
ATOM 712 O O . ARG A 1 84 ? -0.945 3.848 2.317 1.00 97.88 84 ARG A O 1
ATOM 719 N N . ASN A 1 85 ? -0.027 3.358 0.325 1.00 98.38 85 ASN A N 1
ATOM 720 C CA . ASN A 1 85 ? -1.278 3.314 -0.434 1.00 98.38 85 ASN A CA 1
ATOM 721 C C . ASN A 1 85 ? -2.196 2.188 0.056 1.00 98.38 85 ASN A C 1
ATOM 723 O O . ASN A 1 85 ? -3.382 2.427 0.259 1.00 98.38 85 ASN A O 1
ATOM 727 N N . MET A 1 86 ? -1.649 1.001 0.343 1.00 98.38 86 MET A N 1
ATOM 728 C CA . MET A 1 86 ? -2.420 -0.101 0.931 1.00 98.38 86 MET A CA 1
ATOM 729 C C . MET A 1 86 ? -2.979 0.273 2.306 1.00 98.38 86 MET A C 1
ATOM 731 O O . MET A 1 86 ? -4.153 0.034 2.575 1.00 98.38 86 MET A O 1
ATOM 735 N N . ARG A 1 87 ? -2.177 0.930 3.159 1.00 97.50 87 ARG A N 1
ATOM 736 C CA . ARG A 1 87 ? -2.657 1.417 4.460 1.00 97.50 87 ARG A CA 1
ATOM 737 C C . ARG A 1 87 ? -3.781 2.441 4.303 1.00 97.50 87 ARG A C 1
ATOM 739 O O . ARG A 1 87 ? -4.767 2.336 5.023 1.00 97.50 87 ARG A O 1
ATOM 746 N N . LYS A 1 88 ? -3.653 3.394 3.373 1.00 98.19 88 LYS A N 1
ATOM 747 C CA . LYS A 1 88 ? -4.718 4.365 3.065 1.00 98.19 88 LYS A CA 1
ATOM 748 C C . LYS A 1 88 ? -5.999 3.656 2.623 1.00 98.19 88 LYS A C 1
ATOM 750 O O . LYS A 1 88 ? -7.046 3.920 3.194 1.00 98.19 88 LYS A O 1
ATOM 755 N N . LEU A 1 89 ? -5.895 2.701 1.698 1.00 98.19 89 LEU A N 1
ATOM 756 C CA . LEU A 1 89 ? -7.034 1.918 1.217 1.00 98.19 89 LEU A CA 1
ATOM 757 C C . LEU A 1 89 ? -7.748 1.174 2.353 1.00 98.19 89 LEU A C 1
ATOM 759 O O . LEU A 1 89 ? -8.972 1.223 2.441 1.00 98.19 89 LEU A O 1
ATOM 763 N N . TRP A 1 90 ? -7.001 0.509 3.239 1.00 98.31 90 TRP A N 1
ATOM 764 C CA . TRP A 1 90 ? -7.596 -0.179 4.388 1.00 98.31 90 TRP A CA 1
ATOM 765 C C . TRP A 1 90 ? -8.310 0.793 5.326 1.00 98.31 90 TRP A C 1
ATOM 767 O O . TRP A 1 90 ? -9.412 0.495 5.767 1.00 98.31 90 TRP A O 1
ATOM 777 N N . ILE A 1 91 ? -7.730 1.968 5.588 1.00 98.00 91 ILE A N 1
ATOM 778 C CA . ILE A 1 91 ? -8.373 3.004 6.408 1.00 98.00 91 ILE A CA 1
ATOM 779 C C . ILE A 1 91 ? -9.678 3.470 5.760 1.00 98.00 91 ILE A C 1
ATOM 781 O O . ILE A 1 91 ? -10.695 3.521 6.441 1.00 98.00 91 ILE A O 1
ATOM 785 N N . THR A 1 92 ? -9.673 3.755 4.456 1.00 98.19 92 THR A N 1
ATOM 786 C CA . THR A 1 92 ? -10.875 4.182 3.726 1.00 98.19 92 THR A CA 1
ATOM 787 C C . THR A 1 92 ? -11.980 3.129 3.793 1.00 98.19 92 THR A C 1
ATOM 789 O O . THR A 1 92 ? -13.125 3.473 4.071 1.00 98.19 92 THR A O 1
ATOM 792 N N . ARG A 1 93 ? -11.638 1.847 3.611 1.00 98.12 93 ARG A N 1
ATOM 793 C CA . ARG A 1 93 ? -12.592 0.729 3.716 1.00 98.12 93 ARG A CA 1
ATOM 794 C C . ARG A 1 93 ? -13.183 0.602 5.119 1.00 98.12 93 ARG A C 1
ATOM 796 O O . ARG A 1 93 ? -14.395 0.539 5.263 1.00 98.12 93 ARG A O 1
ATOM 803 N N . ILE A 1 94 ? -12.338 0.629 6.153 1.00 97.94 94 ILE A N 1
ATOM 804 C CA . ILE A 1 94 ? -12.801 0.550 7.547 1.00 97.94 94 ILE A CA 1
ATOM 805 C C . ILE A 1 94 ? -13.666 1.765 7.889 1.00 97.94 94 ILE A C 1
ATOM 807 O O . ILE A 1 94 ? -14.671 1.621 8.574 1.00 97.94 94 ILE A O 1
ATOM 811 N N . ALA A 1 95 ? -13.300 2.958 7.417 1.00 97.94 95 ALA A N 1
ATOM 812 C CA . ALA A 1 95 ? -14.074 4.170 7.650 1.00 97.94 95 ALA A CA 1
ATOM 813 C C . ALA A 1 95 ? -15.467 4.102 7.014 1.00 97.94 95 ALA A C 1
ATOM 815 O O . ALA A 1 95 ? -16.419 4.545 7.647 1.00 97.94 95 ALA A O 1
ATOM 816 N N . ALA A 1 96 ? -15.601 3.533 5.812 1.00 97.94 96 ALA A N 1
ATOM 817 C CA . ALA A 1 96 ? -16.905 3.287 5.198 1.00 97.94 96 ALA A CA 1
ATOM 818 C C . ALA A 1 96 ? -17.743 2.311 6.042 1.00 97.94 96 ALA A C 1
ATOM 820 O O . ALA A 1 96 ? -18.814 2.685 6.507 1.00 97.94 96 ALA A O 1
ATOM 821 N N . ALA A 1 97 ? -17.192 1.140 6.370 1.00 97.62 97 ALA A N 1
ATOM 822 C CA . ALA A 1 97 ? -17.901 0.126 7.155 1.00 97.62 97 ALA A CA 1
ATOM 823 C C . ALA A 1 97 ? -18.263 0.606 8.576 1.00 97.62 97 ALA A C 1
ATOM 825 O O . ALA A 1 97 ? -19.308 0.280 9.125 1.00 97.62 97 ALA A O 1
ATOM 826 N N . SER A 1 98 ? -17.413 1.430 9.198 1.00 97.25 98 SER A N 1
ATOM 827 C CA . SER A 1 98 ? -17.698 1.993 10.527 1.00 97.25 98 SER A CA 1
ATOM 828 C C . SER A 1 98 ? -18.878 2.965 10.483 1.00 97.25 98 SER A C 1
ATOM 830 O O . SER A 1 98 ? -19.686 2.981 11.412 1.00 97.25 98 SER A O 1
ATOM 832 N N . ARG A 1 99 ? -19.001 3.750 9.401 1.00 96.44 99 ARG A N 1
ATOM 833 C CA . ARG A 1 99 ? -20.122 4.683 9.211 1.00 96.44 99 ARG A CA 1
ATOM 834 C C . ARG A 1 99 ? -21.448 3.951 9.056 1.00 96.44 99 ARG A C 1
ATOM 836 O O . ARG A 1 99 ? -22.425 4.414 9.630 1.00 96.44 99 ARG A O 1
ATOM 843 N N . GLU A 1 100 ? -21.470 2.805 8.375 1.00 96.12 100 GLU A N 1
ATOM 844 C CA . GLU A 1 100 ? -22.666 1.950 8.265 1.00 96.12 100 GLU A CA 1
ATOM 845 C C . GLU A 1 100 ? -23.189 1.506 9.642 1.00 96.12 100 GLU A C 1
ATOM 847 O O . GLU A 1 100 ? -24.391 1.367 9.843 1.00 96.12 100 GLU A O 1
ATOM 852 N N . HIS A 1 101 ? -22.301 1.360 10.628 1.00 95.38 101 HIS A N 1
ATOM 853 C CA . HIS A 1 101 ? -22.661 1.031 12.010 1.00 95.38 101 HIS A CA 1
ATOM 854 C C . HIS A 1 101 ? -22.769 2.258 12.937 1.00 95.38 101 HIS A C 1
ATOM 856 O O . HIS A 1 101 ? -22.906 2.107 14.156 1.00 95.38 101 HIS A O 1
ATOM 862 N N . GLY A 1 102 ? -22.707 3.482 12.401 1.00 94.88 102 GLY A N 1
ATOM 863 C CA . GLY A 1 102 ? -22.818 4.723 13.173 1.00 94.88 102 GLY A CA 1
ATOM 864 C C . GLY A 1 102 ? -21.619 4.995 14.093 1.00 94.88 102 GLY A C 1
ATOM 865 O O . GLY A 1 102 ? -21.791 5.478 15.213 1.00 94.88 102 GLY A O 1
ATOM 866 N N . MET A 1 103 ? -20.404 4.630 13.679 1.00 94.94 103 MET A N 1
ATOM 867 C CA . MET A 1 103 ? -19.154 4.956 14.377 1.00 94.94 103 MET A CA 1
ATOM 868 C C . MET A 1 103 ? -18.128 5.584 13.429 1.00 94.94 103 MET A C 1
ATOM 870 O O . MET A 1 103 ? -18.106 5.332 12.226 1.00 94.94 103 MET A O 1
ATOM 874 N N . THR A 1 104 ? -17.219 6.391 13.977 1.00 96.62 104 THR A N 1
ATOM 875 C CA . THR A 1 104 ? -16.097 6.949 13.214 1.00 96.62 104 THR A CA 1
ATOM 876 C C . THR A 1 104 ? -14.863 6.049 13.318 1.00 96.62 104 THR A C 1
ATOM 878 O O . THR A 1 104 ? -14.628 5.393 14.333 1.00 96.62 104 THR A O 1
ATOM 881 N N . TYR A 1 105 ? -14.035 6.028 12.268 1.00 96.75 105 TYR A N 1
ATOM 882 C CA . TYR A 1 105 ? -12.802 5.228 12.237 1.00 96.75 105 TYR A CA 1
ATOM 883 C C . TYR A 1 105 ? -11.846 5.499 13.421 1.00 96.75 105 TYR A C 1
ATOM 885 O O . TYR A 1 105 ? -11.369 4.525 14.010 1.00 96.75 105 TYR A O 1
ATOM 893 N N . PRO A 1 106 ? -11.543 6.762 13.803 1.00 96.44 106 PRO A N 1
ATOM 894 C CA . PRO A 1 106 ? -10.635 7.024 14.919 1.00 96.44 106 PRO A CA 1
ATOM 895 C C . PRO A 1 106 ? -11.164 6.453 16.236 1.00 96.44 106 PRO A C 1
ATOM 897 O O . PRO A 1 106 ? -10.400 5.818 16.960 1.00 96.44 106 PRO A O 1
ATOM 900 N N . ALA A 1 107 ? -12.468 6.609 16.498 1.00 95.94 107 ALA A N 1
ATOM 901 C CA . ALA A 1 107 ? -13.116 6.066 17.687 1.00 95.94 107 ALA A CA 1
ATOM 902 C C . ALA A 1 107 ? -13.046 4.533 17.709 1.00 95.94 107 ALA A C 1
ATOM 904 O O . ALA A 1 107 ? -12.616 3.958 18.707 1.00 95.94 107 ALA A O 1
ATOM 905 N N . LEU A 1 108 ? -13.369 3.871 16.589 1.00 96.69 108 LEU A N 1
ATOM 906 C CA . LEU A 1 108 ? -13.293 2.412 16.479 1.00 96.69 108 LEU A CA 1
ATOM 907 C C . LEU A 1 108 ? -11.891 1.890 16.830 1.00 96.69 108 LEU A C 1
ATOM 909 O O . LEU A 1 108 ? -11.746 1.034 17.698 1.00 96.69 108 LEU A O 1
ATOM 913 N N . ILE A 1 109 ? -10.849 2.416 16.179 1.00 96.50 109 ILE A N 1
ATOM 914 C CA . ILE A 1 109 ? -9.474 1.935 16.381 1.00 96.50 109 ILE A CA 1
ATOM 915 C C . ILE A 1 109 ? -8.976 2.225 17.796 1.00 96.50 109 ILE A C 1
ATOM 917 O O . ILE A 1 109 ? -8.348 1.365 18.407 1.00 96.50 109 ILE A O 1
ATOM 921 N N . HIS A 1 110 ? -9.252 3.419 18.316 1.00 94.56 110 HIS A N 1
ATOM 922 C CA . HIS A 1 110 ? -8.854 3.799 19.666 1.00 94.56 110 HIS A CA 1
ATOM 923 C C . HIS A 1 110 ? -9.462 2.865 20.720 1.00 94.56 110 HIS A C 1
ATOM 925 O O . HIS A 1 110 ? -8.752 2.381 21.602 1.00 94.56 110 HIS A O 1
ATOM 931 N N . ASN A 1 111 ? -10.753 2.555 20.600 1.00 94.44 111 ASN A N 1
ATOM 932 C CA . ASN A 1 111 ? -11.437 1.706 21.571 1.00 94.44 111 ASN A CA 1
ATOM 933 C C . ASN A 1 111 ? -11.022 0.233 21.447 1.00 94.44 111 ASN A C 1
ATOM 935 O O . ASN A 1 111 ? -10.850 -0.420 22.470 1.00 94.44 111 ASN A O 1
ATOM 939 N N . LEU A 1 112 ? -10.751 -0.270 20.235 1.00 94.56 112 LEU A N 1
ATOM 940 C CA . LEU A 1 112 ? -10.195 -1.620 20.055 1.00 94.56 112 LEU A CA 1
ATOM 941 C C . LEU A 1 112 ? -8.812 -1.774 20.709 1.00 94.56 112 LEU A C 1
ATOM 943 O O . LEU A 1 112 ? -8.544 -2.803 21.326 1.00 94.56 112 LEU A O 1
ATOM 947 N N . ILE A 1 113 ? -7.957 -0.747 20.631 1.00 93.44 113 ILE A N 1
ATOM 948 C CA . ILE A 1 113 ? -6.655 -0.740 21.319 1.00 93.44 113 ILE A CA 1
ATOM 949 C C . ILE A 1 113 ? -6.850 -0.749 22.842 1.00 93.44 113 ILE A C 1
ATOM 951 O O . ILE A 1 113 ? -6.173 -1.507 23.531 1.00 93.44 113 ILE A O 1
ATOM 955 N N . LYS A 1 114 ? -7.799 0.042 23.366 1.00 90.25 114 LYS A N 1
ATOM 956 C CA . LYS A 1 114 ? -8.133 0.065 24.804 1.00 90.25 114 LYS A CA 1
ATOM 957 C C . LYS A 1 114 ? -8.700 -1.257 25.323 1.00 90.25 114 LYS A C 1
ATOM 959 O O . LYS A 1 114 ? -8.528 -1.552 26.498 1.00 90.25 114 LYS A O 1
ATOM 964 N N . SER A 1 115 ? -9.359 -2.033 24.468 1.00 90.44 115 SER A N 1
ATOM 965 C CA . SER A 1 115 ? -9.851 -3.382 24.774 1.00 90.44 115 SER A CA 1
ATOM 966 C C . SER A 1 115 ? -8.800 -4.476 24.532 1.00 90.44 115 SER A C 1
ATOM 968 O O . SER A 1 115 ? -9.149 -5.651 24.472 1.00 90.44 115 SER A O 1
ATOM 970 N N . SER A 1 116 ? -7.523 -4.116 24.346 1.00 89.19 116 SER A N 1
ATOM 971 C CA . SER A 1 116 ? -6.407 -5.043 24.087 1.00 89.19 116 SER A CA 1
ATOM 972 C C . SER A 1 116 ? -6.561 -5.910 22.826 1.00 89.19 116 SER A C 1
ATOM 974 O O . SER A 1 116 ? -5.868 -6.915 22.662 1.00 89.19 116 SER A O 1
ATOM 976 N N . VAL A 1 117 ? -7.418 -5.507 21.881 1.00 91.31 117 VAL A N 1
ATOM 977 C CA . VAL A 1 117 ? -7.627 -6.212 20.610 1.00 91.31 117 VAL A CA 1
ATOM 978 C C . VAL A 1 117 ? -6.572 -5.758 19.597 1.00 91.31 117 VAL A C 1
ATOM 980 O O . VAL A 1 117 ? -6.730 -4.761 18.887 1.00 91.31 117 VAL A O 1
ATOM 983 N N . GLN A 1 118 ? -5.469 -6.503 19.507 1.00 90.94 118 GLN A N 1
ATOM 984 C CA . GLN A 1 118 ? -4.331 -6.187 18.632 1.00 90.94 118 GLN A CA 1
ATOM 985 C C . GLN A 1 118 ? -4.549 -6.653 17.180 1.00 90.94 118 GLN A C 1
ATOM 987 O O . GLN A 1 118 ? -3.801 -7.467 16.639 1.00 90.94 118 GLN A O 1
ATOM 992 N N . LEU A 1 119 ? -5.583 -6.127 16.517 1.00 94.50 119 LEU A N 1
ATOM 993 C CA . LEU A 1 119 ? -5.869 -6.450 15.117 1.00 94.50 119 LEU A CA 1
ATOM 994 C C . LEU A 1 119 ? -5.220 -5.468 14.135 1.00 94.50 119 LEU A C 1
ATOM 996 O O . LEU A 1 119 ? -5.338 -4.244 14.224 1.00 94.50 119 LEU A O 1
ATOM 1000 N N . ASN A 1 120 ? -4.585 -6.030 13.108 1.00 95.62 120 ASN A N 1
ATOM 1001 C CA . ASN A 1 120 ? -4.034 -5.260 12.001 1.00 95.62 120 ASN A CA 1
ATOM 1002 C C . ASN A 1 120 ? -5.139 -4.696 11.096 1.00 95.62 120 ASN A C 1
ATOM 1004 O O . ASN A 1 120 ? -6.112 -5.371 10.769 1.00 95.62 120 ASN A O 1
ATOM 1008 N N . ARG A 1 121 ? -4.920 -3.491 10.555 1.00 96.81 121 ARG A N 1
ATOM 1009 C CA . ARG A 1 121 ? -5.861 -2.810 9.637 1.00 96.81 121 ARG A CA 1
ATOM 1010 C C . ARG A 1 121 ? -6.195 -3.631 8.388 1.00 96.81 121 ARG A C 1
ATOM 1012 O O . ARG A 1 121 ? -7.316 -3.563 7.904 1.00 96.81 121 ARG A O 1
ATOM 1019 N N . LYS A 1 122 ? -5.245 -4.431 7.889 1.00 97.62 122 LYS A N 1
ATOM 1020 C CA . LYS A 1 122 ? -5.489 -5.378 6.791 1.00 97.62 122 LYS A CA 1
ATOM 1021 C C . LYS A 1 122 ? -6.610 -6.356 7.155 1.00 97.62 122 LYS A C 1
ATOM 1023 O O . LYS A 1 122 ? -7.562 -6.477 6.396 1.00 97.62 122 LYS A O 1
ATOM 1028 N N . VAL A 1 123 ? -6.499 -7.000 8.319 1.00 97.81 123 VAL A N 1
ATOM 1029 C CA . VAL A 1 123 ? -7.453 -8.009 8.803 1.00 97.81 123 VAL A CA 1
ATOM 1030 C C . VAL A 1 123 ? -8.807 -7.368 9.079 1.00 97.81 123 VAL A C 1
ATOM 1032 O O . VAL A 1 123 ? -9.806 -7.850 8.568 1.00 97.81 123 VAL A O 1
ATOM 1035 N N . ILE A 1 124 ? -8.839 -6.222 9.768 1.00 97.19 124 ILE A N 1
ATOM 1036 C CA . ILE A 1 124 ? -10.089 -5.487 10.026 1.00 97.19 124 ILE A CA 1
ATOM 1037 C C . ILE A 1 124 ? -10.790 -5.128 8.706 1.00 97.19 124 ILE A C 1
ATOM 1039 O O . ILE A 1 124 ? -11.991 -5.330 8.571 1.00 97.19 124 ILE A O 1
ATOM 1043 N N . SER A 1 125 ? -10.042 -4.649 7.703 1.00 98.00 125 SER A N 1
ATOM 1044 C CA . SER A 1 125 ? -10.617 -4.324 6.391 1.00 98.00 125 SER A CA 1
ATOM 1045 C C . SER A 1 125 ? -11.115 -5.546 5.618 1.00 98.00 125 SER A C 1
ATOM 1047 O O . SER A 1 125 ? -12.007 -5.406 4.792 1.00 98.00 125 SER A O 1
ATOM 1049 N N . GLN A 1 126 ? -10.527 -6.722 5.853 1.00 98.00 126 GLN A N 1
ATOM 1050 C CA . GLN A 1 126 ? -10.964 -7.970 5.237 1.00 98.00 126 GLN A CA 1
ATOM 1051 C C . GLN A 1 126 ? -12.240 -8.475 5.909 1.00 98.00 126 GLN A C 1
ATOM 1053 O O . GLN A 1 126 ? -13.197 -8.754 5.202 1.00 98.00 126 GLN A O 1
ATOM 1058 N N . LEU A 1 127 ? -12.289 -8.477 7.246 1.00 97.38 127 LEU A N 1
ATOM 1059 C CA . LEU A 1 127 ? -13.487 -8.824 8.018 1.00 97.38 127 LEU A CA 1
ATOM 1060 C C . LEU A 1 127 ? -14.677 -7.936 7.651 1.00 97.38 127 LEU A C 1
ATOM 1062 O O . LEU A 1 127 ? -15.775 -8.443 7.485 1.00 97.38 127 LEU A O 1
ATOM 1066 N N . ALA A 1 128 ? -14.452 -6.637 7.448 1.00 96.88 128 ALA A N 1
ATOM 1067 C CA . ALA A 1 128 ? -15.501 -5.724 7.001 1.00 96.88 128 ALA A CA 1
ATOM 1068 C C . ALA A 1 128 ? -16.120 -6.113 5.642 1.00 96.88 128 ALA A C 1
ATOM 1070 O O . ALA A 1 128 ? -17.266 -5.770 5.387 1.00 96.88 128 ALA A O 1
ATOM 1071 N N . ILE A 1 129 ? -15.374 -6.804 4.770 1.00 97.25 129 ILE A N 1
ATOM 1072 C CA . ILE A 1 129 ? -15.848 -7.226 3.442 1.00 97.25 129 ILE A CA 1
ATOM 1073 C C . ILE A 1 129 ? -16.431 -8.641 3.490 1.00 97.25 129 ILE A C 1
ATOM 1075 O O . ILE A 1 129 ? -17.482 -8.886 2.911 1.00 97.25 129 ILE A O 1
ATOM 1079 N N . THR A 1 130 ? -15.726 -9.581 4.120 1.00 98.00 130 THR A N 1
ATOM 1080 C CA . THR A 1 130 ? -16.075 -11.007 4.069 1.00 98.00 130 THR A CA 1
ATOM 1081 C C . THR A 1 130 ? -17.038 -11.417 5.177 1.00 98.00 130 THR A C 1
ATOM 1083 O O . THR A 1 130 ? -17.890 -12.261 4.950 1.00 98.00 130 THR A O 1
ATOM 1086 N N . GLU A 1 131 ? -16.916 -10.820 6.366 1.00 97.19 131 GLU A N 1
ATOM 1087 C CA . GLU A 1 131 ? -17.583 -11.267 7.594 1.00 97.19 131 GLU A CA 1
ATOM 1088 C C . GLU A 1 131 ? -18.293 -10.102 8.311 1.00 97.19 131 GLU A C 1
ATOM 1090 O O . GLU A 1 131 ? -17.840 -9.635 9.369 1.00 97.19 131 GLU A O 1
ATOM 1095 N N . PRO A 1 132 ? -19.436 -9.624 7.781 1.00 95.56 132 PRO A N 1
ATOM 1096 C CA . PRO A 1 132 ? -20.120 -8.447 8.317 1.00 95.56 132 PRO A CA 1
ATOM 1097 C C . PRO A 1 132 ? -20.601 -8.649 9.761 1.00 95.56 132 PRO A C 1
ATOM 1099 O O . PRO A 1 132 ? -20.589 -7.714 10.560 1.00 95.56 132 PRO A O 1
ATOM 1102 N N . ARG A 1 133 ? -20.966 -9.883 10.142 1.00 96.94 133 ARG A N 1
ATOM 1103 C CA . ARG A 1 133 ? -21.392 -10.219 11.514 1.00 96.94 133 ARG A CA 1
ATOM 1104 C C . ARG A 1 133 ? -20.252 -10.051 12.518 1.00 96.94 133 ARG A C 1
ATOM 1106 O O . ARG A 1 133 ? -20.444 -9.449 13.571 1.00 96.94 133 ARG A O 1
ATOM 1113 N N . THR A 1 134 ? -19.059 -10.529 12.175 1.00 97.12 134 THR A N 1
ATOM 1114 C CA . THR A 1 134 ? -17.860 -10.390 13.013 1.00 97.12 134 THR A CA 1
ATOM 1115 C C . THR A 1 134 ? -17.461 -8.925 13.150 1.00 97.12 134 THR A C 1
ATOM 1117 O O . THR A 1 134 ? -17.150 -8.464 14.250 1.00 97.12 134 THR A O 1
ATOM 1120 N N . PHE A 1 135 ? -17.524 -8.162 12.054 1.00 97.56 135 PHE A N 1
ATOM 1121 C CA . PHE A 1 135 ? -17.255 -6.727 12.092 1.00 97.56 135 PHE A CA 1
ATOM 1122 C C . PHE A 1 135 ? -18.276 -5.967 12.960 1.00 97.56 135 PHE A C 1
ATOM 1124 O O . PHE A 1 135 ? -17.883 -5.113 13.757 1.00 97.56 135 PHE A O 1
ATOM 1131 N N . LEU A 1 136 ? -19.562 -6.332 12.902 1.00 97.00 136 LEU A N 1
ATOM 1132 C CA . LEU A 1 136 ? -20.598 -5.789 13.786 1.00 97.00 136 LEU A CA 1
ATOM 1133 C C . LEU A 1 136 ? -20.312 -6.081 15.270 1.00 97.00 136 LEU A C 1
ATOM 1135 O O . LEU A 1 136 ? -20.476 -5.203 16.115 1.00 97.00 136 LEU A O 1
ATOM 1139 N N . SER A 1 137 ? -19.855 -7.285 15.613 1.00 96.56 137 SER A N 1
ATOM 1140 C CA . SER A 1 137 ? -19.473 -7.608 16.996 1.00 96.56 137 SER A CA 1
ATOM 1141 C C . SER A 1 137 ? -18.296 -6.755 17.481 1.00 96.56 137 SER A C 1
ATOM 1143 O O . SER A 1 137 ? -18.322 -6.251 18.604 1.00 96.56 137 SER A O 1
ATOM 1145 N N . LEU A 1 138 ? -17.296 -6.516 16.623 1.00 96.12 138 LEU A N 1
ATOM 1146 C CA . LEU A 1 138 ? -16.162 -5.639 16.941 1.00 96.12 138 LEU A CA 1
ATOM 1147 C C . LEU A 1 138 ? -16.588 -4.179 17.139 1.00 96.12 138 LEU A C 1
ATOM 1149 O O . LEU A 1 138 ? -16.085 -3.511 18.044 1.00 96.12 138 LEU A O 1
ATOM 1153 N N . THR A 1 139 ? -17.513 -3.670 16.321 1.00 96.38 139 THR A N 1
ATOM 1154 C CA . THR A 1 139 ? -18.021 -2.298 16.484 1.00 96.38 139 THR A CA 1
ATOM 1155 C C . THR A 1 139 ? -18.867 -2.155 17.746 1.00 96.38 139 THR A C 1
ATOM 1157 O O . THR A 1 139 ? -18.698 -1.176 18.473 1.00 96.38 139 THR A O 1
ATOM 1160 N N . LYS A 1 140 ? -19.703 -3.148 18.078 1.00 95.69 140 LYS A N 1
ATOM 1161 C CA . LYS A 1 140 ? -20.445 -3.189 19.350 1.00 95.69 140 LYS A CA 1
ATOM 1162 C C . LYS A 1 140 ? -19.507 -3.184 20.558 1.00 95.69 140 LYS A C 1
ATOM 1164 O O . LYS A 1 140 ? -19.702 -2.371 21.459 1.00 95.69 140 LYS A O 1
ATOM 1169 N N . LEU A 1 141 ? -18.464 -4.018 20.543 1.00 94.44 141 LEU A N 1
ATOM 1170 C CA . LEU A 1 141 ? -17.431 -4.043 21.584 1.00 94.44 141 LEU A CA 1
ATOM 1171 C C . LEU A 1 141 ? -1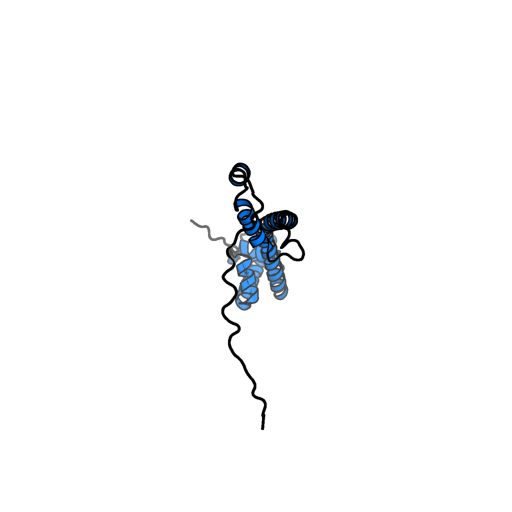6.769 -2.665 21.747 1.00 94.44 141 LEU A C 1
ATOM 1173 O O . LEU A 1 141 ? -16.672 -2.133 22.852 1.00 94.44 141 LEU A O 1
ATOM 1177 N N . ALA A 1 142 ? -16.363 -2.051 20.634 1.00 95.50 142 ALA A N 1
ATOM 1178 C CA . ALA A 1 142 ? -15.739 -0.734 20.644 1.00 95.50 142 ALA A CA 1
ATOM 1179 C C . ALA A 1 142 ? -16.682 0.375 21.146 1.00 95.50 142 ALA A C 1
ATOM 1181 O O . ALA A 1 142 ? -16.222 1.303 21.814 1.00 95.50 142 ALA A O 1
ATOM 1182 N N . ARG A 1 143 ? -17.985 0.291 20.845 1.00 94.62 143 ARG A N 1
ATOM 1183 C CA . ARG A 1 143 ? -19.005 1.224 21.347 1.00 94.62 143 ARG A CA 1
ATOM 1184 C C . ARG A 1 143 ? -19.223 1.066 22.851 1.00 94.62 143 ARG A C 1
ATOM 1186 O O . ARG A 1 143 ? -19.258 2.078 23.545 1.00 94.62 143 ARG A O 1
ATOM 1193 N N . ALA A 1 144 ? -19.307 -0.165 23.354 1.00 92.81 144 ALA A N 1
ATOM 1194 C CA . ALA A 1 144 ? -19.428 -0.428 24.789 1.00 92.81 144 ALA A CA 1
ATOM 1195 C C . ALA A 1 144 ? -18.237 0.169 25.556 1.00 92.81 144 ALA A C 1
ATOM 1197 O O . ALA A 1 144 ? -18.421 0.957 26.482 1.00 92.81 144 ALA A O 1
ATOM 1198 N N . ARG A 1 145 ? -17.006 -0.075 25.081 1.00 92.50 145 ARG A N 1
ATOM 1199 C CA . ARG A 1 145 ? -15.797 0.500 25.693 1.00 92.50 145 ARG A CA 1
ATOM 1200 C C . ARG A 1 145 ? -15.775 2.033 25.661 1.00 92.50 145 ARG A C 1
ATOM 1202 O O . ARG A 1 145 ? -15.240 2.654 26.582 1.00 92.50 145 ARG A O 1
ATOM 1209 N N . GLN A 1 146 ? -16.332 2.643 24.610 1.00 91.94 146 GLN A N 1
ATOM 1210 C CA . GLN A 1 146 ? -16.474 4.098 24.501 1.00 91.94 146 GLN A CA 1
ATOM 1211 C C . GLN A 1 146 ? -17.409 4.652 25.575 1.00 91.94 146 GLN A C 1
ATOM 1213 O O . GLN A 1 146 ? -17.064 5.636 26.222 1.00 91.94 146 GLN A O 1
ATOM 1218 N N . GLN A 1 147 ? -18.573 4.026 25.757 1.00 91.44 147 GLN A N 1
ATOM 1219 C CA . GLN A 1 147 ? -19.573 4.438 26.742 1.00 91.44 147 GLN A CA 1
ATOM 1220 C C . GLN A 1 147 ? -19.031 4.313 28.165 1.00 91.44 147 GLN A C 1
ATOM 1222 O O . GLN A 1 147 ? -19.127 5.272 28.924 1.00 91.44 147 GLN A O 1
ATOM 1227 N N . GLU A 1 148 ? -18.365 3.201 28.489 1.00 89.06 148 GLU A N 1
ATOM 1228 C CA . GLU A 1 148 ? -17.670 3.033 29.773 1.00 89.06 148 GLU A CA 1
ATOM 1229 C C . GLU A 1 148 ? -16.632 4.141 30.006 1.00 89.06 148 GLU A C 1
ATOM 1231 O O . GLU A 1 148 ? -16.519 4.675 31.103 1.00 89.06 148 GLU A O 1
ATOM 1236 N N . GLY A 1 149 ? -15.873 4.512 28.967 1.00 87.19 149 GLY A N 1
ATOM 1237 C CA . GLY A 1 149 ? -14.891 5.594 29.053 1.00 87.19 149 GLY A CA 1
ATOM 1238 C C . GLY A 1 149 ? -15.519 6.972 29.280 1.00 87.19 149 GLY A C 1
ATOM 1239 O O . GLY A 1 149 ? -14.947 7.777 30.007 1.00 87.19 149 GLY A O 1
ATOM 1240 N N . LEU A 1 150 ? -16.684 7.237 28.682 1.00 88.00 150 LEU A N 1
ATOM 1241 C CA . LEU A 1 150 ? -17.439 8.475 28.896 1.00 88.00 150 LEU A CA 1
ATOM 1242 C C . LEU A 1 150 ? -18.022 8.534 30.313 1.00 88.00 150 LEU A C 1
ATOM 1244 O O . LEU A 1 150 ? -17.889 9.556 30.975 1.00 88.00 150 LEU A O 1
ATOM 1248 N N . GLN A 1 151 ? -18.611 7.436 30.792 1.00 86.75 151 GLN A N 1
ATOM 1249 C CA . GLN A 1 151 ? -19.139 7.337 32.157 1.00 86.75 151 GLN A CA 1
ATOM 1250 C C . GLN A 1 151 ? -18.035 7.528 33.203 1.00 86.75 151 GLN A C 1
ATOM 1252 O O . GLN A 1 151 ? -18.217 8.287 34.148 1.00 86.75 151 GLN A O 1
ATOM 1257 N N . ALA A 1 152 ? -16.870 6.906 32.995 1.00 84.06 152 ALA A N 1
ATOM 1258 C CA . ALA A 1 152 ? -15.710 7.074 33.867 1.00 84.06 152 ALA A CA 1
ATOM 1259 C C . ALA A 1 152 ? -15.236 8.534 33.951 1.00 84.06 152 ALA A C 1
ATOM 1261 O O . ALA A 1 152 ? -14.830 8.983 35.014 1.00 84.06 152 ALA A O 1
ATOM 1262 N N . ALA A 1 153 ? -15.282 9.269 32.834 1.00 87.19 153 ALA A N 1
ATOM 1263 C CA . ALA A 1 153 ? -14.850 10.664 32.781 1.00 87.19 153 ALA A CA 1
ATOM 1264 C C . ALA A 1 153 ? -15.828 11.636 33.463 1.00 87.19 153 ALA A C 1
ATOM 1266 O O . ALA A 1 153 ? -15.411 12.711 33.877 1.00 87.19 153 ALA A O 1
ATOM 1267 N N . LEU A 1 154 ? -17.113 11.277 33.548 1.00 87.75 154 LEU A N 1
ATOM 1268 C CA . LEU A 1 154 ? -18.153 12.086 34.191 1.00 87.75 154 LEU A CA 1
ATOM 1269 C C . LEU A 1 154 ? -18.302 11.802 35.695 1.00 87.75 154 LEU A C 1
ATOM 1271 O O . LEU A 1 154 ? -18.919 12.601 36.389 1.00 87.75 154 LEU A O 1
ATOM 1275 N N . GLY A 1 155 ? -17.805 10.661 36.183 1.00 79.56 155 GLY A N 1
ATOM 1276 C CA . GLY A 1 155 ? -17.948 10.241 37.580 1.00 79.56 155 GLY A CA 1
ATOM 1277 C C . GLY A 1 155 ? -16.874 10.790 38.525 1.00 79.56 155 GLY A C 1
ATOM 1278 O O . GLY A 1 155 ? -15.851 11.319 38.100 1.00 79.56 155 GLY A O 1
ATOM 1279 N N . ASP A 1 156 ? -17.075 10.573 39.827 1.00 74.69 156 ASP A N 1
ATOM 1280 C CA . ASP A 1 156 ? -16.266 11.127 40.932 1.00 74.69 156 ASP A CA 1
ATOM 1281 C C . ASP A 1 156 ? -14.868 10.484 41.110 1.00 74.69 156 ASP A C 1
ATOM 1283 O O . ASP A 1 156 ? -14.286 10.522 42.193 1.00 74.69 156 ASP A O 1
ATOM 1287 N N . GLY A 1 157 ? -14.329 9.818 40.082 1.00 66.50 157 GLY A N 1
ATOM 1288 C CA . GLY A 1 157 ? -13.023 9.143 40.137 1.00 66.50 157 GLY A CA 1
ATOM 1289 C C . GLY A 1 157 ? -13.010 7.760 40.807 1.00 66.50 157 GLY A C 1
ATOM 1290 O O . GLY A 1 157 ? -11.944 7.160 40.932 1.00 66.50 157 GLY A O 1
ATOM 1291 N N . LYS A 1 158 ? -14.169 7.212 41.202 1.00 67.31 158 LYS A N 1
ATOM 1292 C CA . LYS A 1 158 ? -14.289 5.790 41.579 1.00 67.31 158 LYS A CA 1
ATOM 1293 C C . LYS A 1 158 ? -14.070 4.904 40.350 1.00 67.31 158 LYS A C 1
ATOM 1295 O O . LYS A 1 158 ? -14.495 5.261 39.251 1.00 67.31 158 LYS A O 1
ATOM 1300 N N . GLU A 1 159 ? -13.407 3.760 40.539 1.00 60.56 159 GLU A N 1
ATOM 1301 C CA . GLU A 1 159 ? -13.078 2.845 39.440 1.00 60.56 159 GLU A CA 1
ATOM 1302 C C . GLU A 1 159 ? -14.325 2.526 38.601 1.00 60.56 159 GLU A C 1
ATOM 1304 O O . GLU A 1 159 ? -15.356 2.127 39.155 1.00 60.56 159 GLU A O 1
ATOM 1309 N N . PRO A 1 160 ? -14.270 2.704 37.269 1.00 63.47 160 PRO A N 1
ATOM 1310 C CA . PRO A 1 160 ? -15.421 2.424 36.437 1.00 63.47 160 PRO A CA 1
ATOM 1311 C C . PRO A 1 160 ? -15.740 0.923 36.493 1.00 63.47 160 PRO A C 1
ATOM 1313 O O . PRO A 1 160 ? -14.852 0.096 36.280 1.00 63.47 160 PRO A O 1
ATOM 1316 N N . PRO A 1 161 ? -17.009 0.534 36.699 1.00 63.62 161 PRO A N 1
ATOM 1317 C CA . PRO A 1 161 ? -17.398 -0.868 36.875 1.00 63.62 161 PRO A CA 1
ATOM 1318 C C . PRO A 1 161 ? -17.292 -1.716 35.590 1.00 63.62 161 PRO A C 1
ATOM 1320 O O . PRO A 1 161 ? -17.603 -2.906 35.605 1.00 63.62 161 PRO A O 1
ATOM 1323 N N . GLY A 1 162 ? -16.869 -1.126 34.467 1.00 65.94 162 GLY A N 1
ATOM 1324 C CA . GLY A 1 162 ? -16.896 -1.743 33.143 1.00 65.94 162 GLY A CA 1
ATOM 1325 C C . GLY A 1 162 ? -15.964 -2.947 33.011 1.00 65.94 162 GLY A C 1
ATOM 1326 O O . GLY A 1 162 ? -14.742 -2.811 33.125 1.00 65.94 162 GLY A O 1
ATOM 1327 N N . VAL A 1 163 ? -16.525 -4.122 32.709 1.00 70.50 163 VAL A N 1
ATOM 1328 C CA . VAL A 1 163 ? -15.788 -5.387 32.518 1.00 70.50 163 VAL A CA 1
ATOM 1329 C C . VAL A 1 163 ? -14.726 -5.255 31.417 1.00 70.50 163 VAL A C 1
ATOM 1331 O O . VAL A 1 163 ? -13.630 -5.796 31.558 1.00 70.50 163 VAL A O 1
ATOM 1334 N N . PHE A 1 164 ? -14.997 -4.480 30.359 1.00 75.50 164 PHE A N 1
ATOM 1335 C CA . PHE A 1 164 ? -14.078 -4.294 29.226 1.00 75.50 164 PHE A CA 1
ATOM 1336 C C . P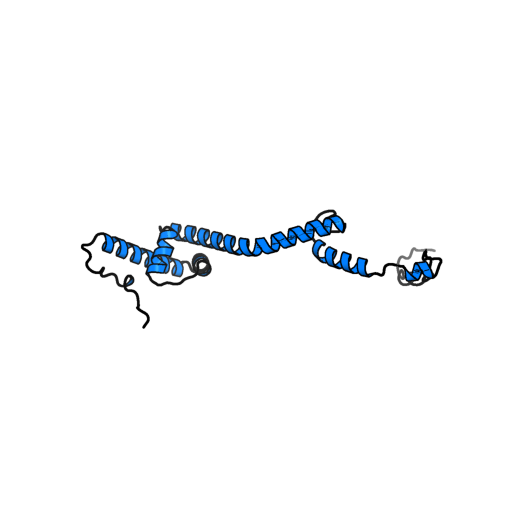HE A 1 164 ? -12.957 -3.281 29.488 1.00 75.50 164 PHE A C 1
ATOM 1338 O O . PHE A 1 164 ? -12.040 -3.151 28.671 1.00 75.50 164 PHE A O 1
ATOM 1345 N N . SER A 1 165 ? -13.031 -2.535 30.592 1.00 71.81 165 SER A N 1
ATOM 1346 C CA . SER A 1 165 ? -12.014 -1.553 30.968 1.00 71.81 165 SER A CA 1
ATO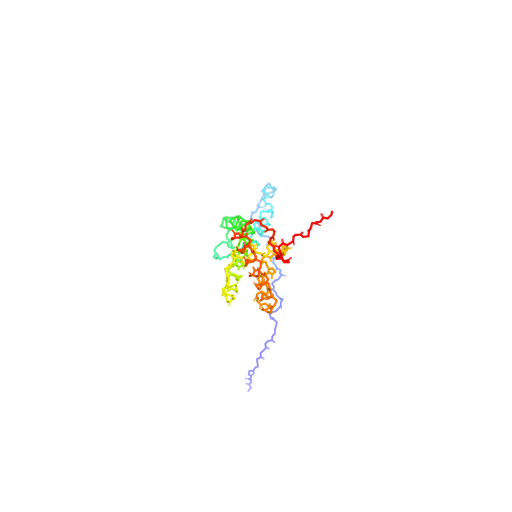M 1347 C C . SER A 1 165 ? -10.832 -2.164 31.725 1.00 71.81 165 SER A C 1
ATOM 1349 O O . SER A 1 165 ? -9.760 -1.556 31.754 1.00 71.81 165 SER A O 1
ATOM 1351 N N . ARG A 1 166 ? -11.002 -3.375 32.273 1.00 78.31 166 ARG A N 1
ATOM 1352 C CA . ARG A 1 166 ? -9.957 -4.091 33.006 1.00 78.31 166 ARG A CA 1
ATOM 1353 C C . ARG A 1 166 ? -8.908 -4.615 32.031 1.00 78.31 166 ARG A C 1
ATOM 1355 O O . ARG A 1 166 ? -9.212 -5.375 31.113 1.00 78.31 166 ARG A O 1
ATOM 1362 N N . ILE A 1 167 ? -7.662 -4.206 32.237 1.00 75.75 167 ILE A N 1
ATOM 1363 C CA . ILE A 1 167 ? -6.529 -4.697 31.456 1.00 75.75 167 ILE A CA 1
ATOM 1364 C C . ILE A 1 167 ? -6.010 -5.954 32.146 1.00 75.75 167 ILE A C 1
ATOM 1366 O O . ILE A 1 167 ? -5.714 -5.938 33.337 1.00 75.75 167 ILE A O 1
ATOM 1370 N N . VAL A 1 168 ? -5.878 -7.043 31.389 1.00 78.62 168 VAL A N 1
ATOM 1371 C CA . VAL A 1 168 ? -5.180 -8.234 31.873 1.00 78.62 168 VAL A CA 1
ATOM 1372 C C . VAL A 1 168 ? -3.693 -7.897 31.941 1.00 78.62 168 VAL A C 1
ATOM 1374 O O . VAL A 1 168 ? -3.044 -7.716 30.908 1.00 78.62 168 VAL A O 1
ATOM 1377 N N . VAL A 1 169 ? -3.165 -7.772 33.156 1.00 77.75 169 VAL A N 1
ATOM 1378 C CA . VAL A 1 169 ? -1.729 -7.605 33.385 1.00 77.75 169 VAL A CA 1
ATOM 1379 C C . VAL A 1 169 ? -1.061 -8.934 33.036 1.00 77.75 169 VAL A C 1
ATOM 1381 O O . VAL A 1 169 ? -1.408 -9.971 33.600 1.00 77.75 169 VAL A O 1
ATOM 1384 N N . LYS A 1 170 ? -0.147 -8.922 32.060 1.00 71.38 170 LYS A N 1
ATOM 1385 C CA . LYS A 1 170 ? 0.731 -10.074 31.830 1.00 71.38 170 LYS A CA 1
ATOM 1386 C C . LYS A 1 170 ? 1.685 -10.171 33.021 1.00 71.38 170 LYS A C 1
ATOM 1388 O O . LYS A 1 170 ? 2.326 -9.170 33.330 1.00 71.38 170 LYS A O 1
ATOM 1393 N N . GLN A 1 171 ? 1.708 -11.334 33.674 1.00 56.91 171 GLN A N 1
ATOM 1394 C CA . GLN A 1 171 ? 2.718 -11.690 34.675 1.00 56.91 171 GLN A CA 1
ATOM 1395 C C . GLN A 1 171 ? 4.106 -11.765 34.038 1.00 56.91 171 GLN A C 1
ATOM 1397 O O . GLN A 1 171 ? 4.176 -12.121 32.835 1.00 56.91 171 GLN A O 1
#

Organism: Cynoglossus semilaevis (NCBI:txid244447)

Radius of gyration: 35.82 Å; chains: 1; bounding box: 70×45×116 Å

Secondary structure (DSSP, 8-state):
------------S-S--------S--SHHHHHT---THHHHHHHHHHHHHTT-STTTTT-HHHHHHHHHHHHHHHHHHHHHHHHHHHHHHHHHHHHHHHHTT--HHHHHHHHHHTT----HHHHHHHHHH-HHHHHHHHHHHHHHHHHHHHHHHSSSPPP--GGG------

InterPro domains:
  IPR005813 Large ribosomal subunit protein bL20 [MF_00382] (32-144)
  IPR005813 Large ribosomal subunit protein bL20 [PF00453] (35-137)
  IPR005813 Large ribosomal subunit protein bL20 [PR00062] (41-70)
  IPR005813 Large ribosomal subunit protein bL20 [PR00062] (71-100)
  IPR005813 Large ribosomal subunit protein bL20 [PR00062] (104-130)
  IPR005813 Large ribosomal subunit protein bL20 [PTHR10986] (34-150)
  IPR005813 Large ribosomal subunit protein bL20 [TIGR01032] (42-140)
  IPR005813 Large ribosomal subunit protein bL20 [cd07026] (35-140)
  IPR035566 Ribosomal protein bL20, C-terminal [G3DSA:1.10.1900.20] (85-147)
  IPR035566 Ribosomal protein bL20, C-terminal [SSF74731] (35-143)